Protein AF-Q3JB04-F1 (afdb_monomer_lite)

Sequence (107 aa):
MAAKGLHGNANCSKASELVWNKRTRLSRKLQEEALNRAHYEMIEDDEPYYGEIKELRGIWATGKTLEECRRNLKDAIEGWLLLSIRRGLPVPKLGDYEIKEGEDVMA

pLDDT: mean 77.42, std 22.9, range [30.91, 98.62]

Foldseek 3Di:
DDDDDDDPDPDPPPVVVVVVVVVVPLLVVVLVLQLVQKDWAADDDCQRIKIDRPQDPPQIATHVDVVRRSVRSSVSSVVVVVVCLVVVHADDDRDPRGDDDDDDPDD

Structure (mmCIF, N/CA/C/O backbone):
data_AF-Q3JB04-F1
#
_entry.id   AF-Q3JB04-F1
#
loop_
_atom_site.group_PDB
_atom_site.id
_atom_site.type_symbol
_atom_site.label_atom_id
_atom_site.label_alt_id
_atom_site.label_comp_id
_atom_site.label_asym_id
_atom_site.label_entity_id
_atom_site.label_seq_id
_atom_site.pdbx_PDB_ins_code
_atom_site.Cartn_x
_atom_site.Cartn_y
_atom_site.Cartn_z
_atom_site.occupancy
_atom_site.B_iso_or_equiv
_atom_site.auth_seq_id
_atom_site.auth_comp_id
_atom_site.auth_asym_id
_atom_site.auth_atom_id
_atom_site.pdbx_PDB_model_num
ATOM 1 N N . MET A 1 1 ? -36.413 51.476 19.920 1.00 36.94 1 MET A N 1
ATOM 2 C CA . MET A 1 1 ? -37.009 50.209 19.442 1.00 36.94 1 MET A CA 1
ATOM 3 C C . MET A 1 1 ? -35.874 49.274 19.075 1.00 36.94 1 MET A C 1
ATOM 5 O O . MET A 1 1 ? -34.921 49.712 18.449 1.00 36.94 1 MET A O 1
ATOM 9 N N . ALA A 1 2 ? -35.919 48.058 19.605 1.00 37.72 2 ALA A N 1
ATOM 10 C CA . ALA A 1 2 ? -34.809 47.120 19.642 1.00 37.72 2 ALA A CA 1
ATOM 11 C C . ALA A 1 2 ? -34.626 46.361 18.320 1.00 37.72 2 ALA A C 1
ATOM 13 O O . ALA A 1 2 ? -35.596 45.854 17.770 1.00 37.72 2 ALA A O 1
ATOM 14 N N . ALA A 1 3 ? -33.373 46.167 17.913 1.00 41.69 3 ALA A N 1
ATOM 15 C CA . ALA A 1 3 ? -32.948 44.946 17.239 1.00 41.69 3 ALA A CA 1
ATOM 16 C C . ALA A 1 3 ? -31.729 44.412 18.002 1.00 41.69 3 ALA A C 1
ATOM 18 O O . ALA A 1 3 ? -30.638 44.976 17.955 1.00 41.69 3 ALA A O 1
ATOM 19 N N . LYS A 1 4 ? -31.980 43.376 18.809 1.00 37.53 4 LYS A N 1
ATOM 20 C CA . LYS A 1 4 ? -30.963 42.579 19.500 1.00 37.53 4 LYS A CA 1
ATOM 21 C C . LYS A 1 4 ? -30.139 41.821 18.452 1.00 37.53 4 LYS A C 1
ATOM 23 O O . LYS A 1 4 ? -30.667 41.457 17.407 1.00 37.53 4 LYS A O 1
ATOM 28 N N . GLY A 1 5 ? -28.852 41.645 18.743 1.00 37.34 5 GLY A N 1
ATOM 29 C CA . GLY A 1 5 ? -27.853 41.160 17.796 1.00 37.34 5 GLY A CA 1
ATOM 30 C C . GLY A 1 5 ? -27.925 39.677 17.461 1.00 37.34 5 GLY A C 1
ATOM 31 O O . GLY A 1 5 ? -28.823 38.982 17.908 1.00 37.34 5 GLY A O 1
ATOM 32 N N . LEU A 1 6 ? -26.905 39.226 16.730 1.00 41.56 6 LEU A N 1
ATOM 33 C CA . LEU A 1 6 ? -26.273 37.913 16.844 1.00 41.56 6 LEU A CA 1
ATOM 34 C C . LEU A 1 6 ? -24.879 38.025 16.204 1.00 41.56 6 LEU A C 1
ATOM 36 O O . LEU A 1 6 ? -24.729 38.240 15.004 1.00 41.56 6 LEU A O 1
ATOM 40 N N . HIS A 1 7 ? -23.854 37.945 17.051 1.00 37.88 7 HIS A N 1
ATOM 41 C CA . HIS A 1 7 ? -22.473 37.685 16.663 1.00 37.88 7 HIS A CA 1
ATOM 42 C C . HIS A 1 7 ? -22.383 36.283 16.040 1.00 37.88 7 HIS A C 1
ATOM 44 O O . HIS A 1 7 ? -22.558 35.288 16.739 1.00 37.88 7 HIS A O 1
ATOM 50 N N . GLY A 1 8 ? -22.076 36.198 14.746 1.00 36.19 8 GLY A N 1
ATOM 51 C CA . GLY A 1 8 ? -21.632 34.962 14.100 1.00 36.19 8 GLY A CA 1
ATOM 52 C C . GLY A 1 8 ? -20.118 34.839 14.237 1.00 36.19 8 GLY A C 1
ATOM 53 O O . GLY A 1 8 ? -19.374 35.442 13.471 1.00 36.19 8 GLY A O 1
ATOM 54 N N . ASN A 1 9 ? -19.673 34.130 15.271 1.00 41.19 9 ASN A N 1
ATOM 55 C CA . ASN A 1 9 ? -18.272 34.000 15.663 1.00 41.19 9 ASN A CA 1
ATOM 56 C C . ASN A 1 9 ? -17.464 33.160 14.650 1.00 41.19 9 ASN A C 1
ATOM 58 O O . ASN A 1 9 ? -17.926 32.124 14.171 1.00 41.19 9 ASN A O 1
ATOM 62 N N . ALA A 1 10 ? -16.238 33.601 14.363 1.00 44.91 10 ALA A N 1
ATOM 63 C CA . ALA A 1 10 ? -15.278 33.026 13.422 1.00 44.91 10 ALA A CA 1
ATOM 64 C C . ALA A 1 10 ? -14.693 31.678 13.899 1.00 44.91 10 ALA A C 1
ATOM 66 O O . ALA A 1 10 ? -13.496 31.569 14.162 1.00 44.91 10 ALA A O 1
ATOM 67 N N . ASN A 1 11 ? -15.534 30.646 14.025 1.00 48.47 11 ASN A N 1
ATOM 68 C CA . ASN A 1 11 ? -15.145 29.355 14.610 1.00 48.47 11 ASN A CA 1
ATOM 69 C C . ASN A 1 11 ? -15.225 28.155 13.648 1.00 48.47 11 ASN A C 1
ATOM 71 O O . ASN A 1 11 ? -14.944 27.030 14.048 1.00 48.47 11 ASN A O 1
ATOM 75 N N . CYS A 1 12 ? -15.575 28.372 12.375 1.00 42.16 12 CYS A N 1
ATOM 76 C CA . CYS A 1 12 ? -15.739 27.283 11.403 1.00 42.16 12 CYS A CA 1
ATOM 77 C C . CYS A 1 12 ? -14.412 26.842 10.743 1.00 42.16 12 CYS A C 1
ATOM 79 O O . CYS A 1 12 ? -14.258 25.680 10.381 1.00 42.16 12 CYS A O 1
ATOM 81 N N . SER A 1 13 ? -13.402 27.717 10.646 1.00 51.38 13 SER A N 1
ATOM 82 C CA . SER A 1 13 ? -12.138 27.385 9.964 1.00 51.38 13 SER A CA 1
ATOM 83 C C . SER A 1 13 ? -11.163 26.582 10.832 1.00 51.38 13 SER A C 1
ATOM 85 O O . SER A 1 13 ? -10.635 25.570 10.384 1.00 51.38 13 SER A O 1
ATOM 87 N N . LYS A 1 14 ? -10.971 26.954 12.101 1.00 48.09 14 LYS A N 1
ATOM 88 C CA . LYS A 1 14 ? -9.918 26.357 12.948 1.00 48.09 14 LYS A CA 1
ATOM 89 C C . LYS A 1 14 ? -10.219 24.932 13.426 1.00 48.09 14 LYS A C 1
ATOM 91 O O . LYS A 1 14 ? -9.293 24.145 13.606 1.00 48.09 14 LYS A O 1
ATOM 96 N N . ALA A 1 15 ? -11.494 24.580 13.615 1.00 45.38 15 ALA A N 1
ATOM 97 C CA . ALA A 1 15 ? -11.894 23.232 14.031 1.00 45.38 15 ALA A CA 1
ATOM 98 C C . ALA A 1 15 ? -11.664 22.200 12.912 1.00 45.38 15 ALA A C 1
ATOM 100 O O . ALA A 1 15 ? -11.088 21.141 13.157 1.00 45.38 15 ALA A O 1
ATOM 101 N N . SER A 1 16 ? -12.021 22.546 11.669 1.00 43.94 16 SER A N 1
ATOM 102 C CA . SER A 1 16 ? -11.783 21.687 10.501 1.00 43.94 16 SER A CA 1
ATOM 103 C C . SER A 1 16 ? -10.287 21.464 10.233 1.00 43.94 16 SER A C 1
ATOM 105 O O . SER A 1 16 ? -9.865 20.349 9.936 1.00 43.94 16 SER A O 1
ATOM 107 N N . GLU A 1 17 ? -9.465 22.492 10.447 1.00 42.06 17 GLU A N 1
ATOM 108 C CA . GLU A 1 17 ? -8.018 22.468 10.225 1.00 42.06 17 GLU A CA 1
ATOM 109 C C . GLU A 1 17 ? -7.265 21.646 11.293 1.00 42.06 17 GLU A C 1
ATOM 111 O O . GLU A 1 17 ? -6.291 20.959 10.984 1.00 42.06 17 GLU A O 1
ATOM 116 N N . LEU A 1 18 ? -7.741 21.633 12.546 1.00 45.78 18 LEU A N 1
ATOM 117 C CA . LEU A 1 18 ? -7.192 20.809 13.636 1.00 45.78 18 LEU A CA 1
ATOM 118 C C . LEU A 1 18 ? -7.552 19.321 13.508 1.00 45.78 18 LEU A C 1
ATOM 120 O O . LEU A 1 18 ? -6.710 18.460 13.782 1.00 45.78 18 LEU A O 1
ATOM 124 N N . VAL A 1 19 ? -8.773 19.008 13.063 1.00 47.91 19 VAL A N 1
ATOM 125 C CA . VAL A 1 19 ? -9.197 17.630 12.760 1.00 47.91 19 VAL A CA 1
ATOM 126 C C . VAL A 1 19 ? -8.411 17.084 11.563 1.00 47.91 19 VAL A C 1
ATOM 128 O O . VAL A 1 19 ? -7.961 15.937 11.59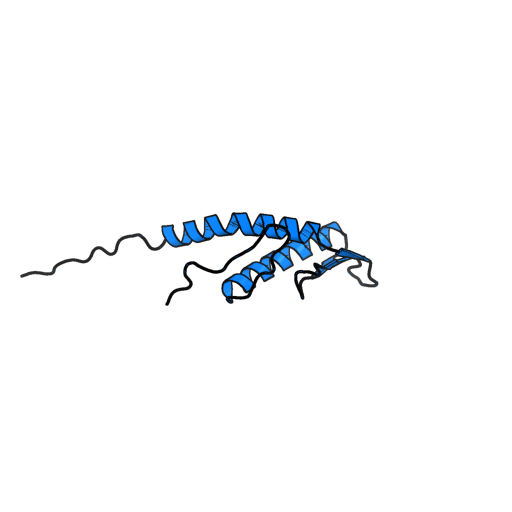2 1.00 47.91 19 VAL A O 1
ATOM 131 N N . TRP A 1 20 ? -8.134 17.918 10.556 1.00 44.28 20 TRP A N 1
ATOM 132 C CA . TRP A 1 20 ? -7.282 17.549 9.422 1.00 44.28 20 TRP A CA 1
ATOM 133 C C . TRP A 1 20 ? -5.799 17.384 9.824 1.00 44.28 20 TRP A C 1
ATOM 135 O O . TRP A 1 20 ? -5.167 16.397 9.447 1.00 44.28 20 TRP A O 1
ATOM 145 N N . ASN A 1 21 ? -5.257 18.263 10.683 1.00 47.84 21 ASN A N 1
ATOM 146 C CA . ASN A 1 21 ? -3.859 18.207 11.155 1.00 47.84 21 ASN A CA 1
ATOM 147 C C . ASN A 1 21 ? -3.539 17.053 12.124 1.00 47.84 21 ASN A C 1
ATOM 149 O O . ASN A 1 21 ? -2.385 16.630 12.213 1.00 47.84 21 ASN A O 1
ATOM 153 N N . LYS A 1 22 ? -4.521 16.521 12.865 1.00 47.12 22 LYS A N 1
ATOM 154 C CA . LYS A 1 22 ? -4.323 15.291 13.659 1.00 47.12 22 LYS A CA 1
ATOM 155 C C . LYS A 1 22 ? -4.457 14.019 12.810 1.00 47.12 22 LYS A C 1
ATOM 157 O O . LYS A 1 22 ? -3.740 13.052 13.071 1.00 47.12 22 LYS A O 1
ATOM 162 N N . ARG A 1 23 ? -5.308 14.025 11.774 1.00 54.00 23 ARG A N 1
ATOM 163 C CA . ARG A 1 23 ? -5.528 12.881 10.863 1.00 54.00 23 ARG A CA 1
ATOM 164 C C . ARG A 1 23 ? -4.305 12.548 9.990 1.00 54.00 23 ARG A C 1
ATOM 166 O O . ARG A 1 23 ? -4.086 11.380 9.683 1.00 54.00 23 ARG A O 1
ATOM 173 N N . THR A 1 24 ? -3.454 13.523 9.673 1.00 57.44 24 THR A N 1
ATOM 174 C CA . THR A 1 24 ? -2.282 13.365 8.782 1.00 57.44 24 THR A CA 1
ATOM 175 C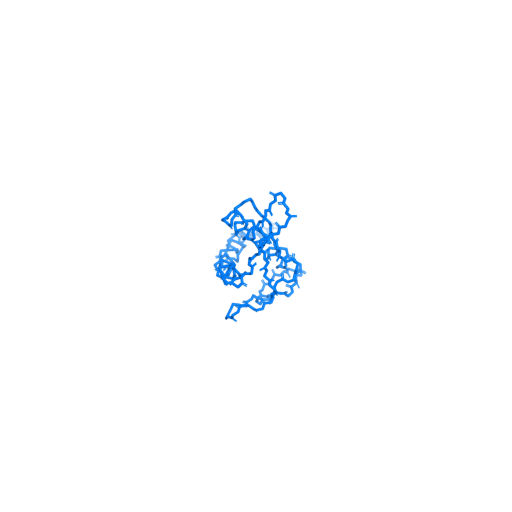 C . THR A 1 24 ? -1.071 12.635 9.380 1.00 57.44 24 THR A C 1
ATOM 177 O O . THR A 1 24 ? -0.209 12.172 8.633 1.00 57.44 24 THR A O 1
ATOM 180 N N . ARG A 1 25 ? -0.953 12.498 10.712 1.00 63.97 25 ARG A N 1
ATOM 181 C CA . ARG A 1 25 ? 0.175 11.758 11.329 1.00 63.97 25 ARG A CA 1
ATOM 182 C C . ARG A 1 25 ? -0.051 10.251 11.391 1.00 63.97 25 ARG A C 1
ATOM 184 O O . ARG A 1 25 ? 0.902 9.495 11.219 1.00 63.97 25 ARG A O 1
ATOM 191 N N . LEU A 1 26 ? -1.284 9.820 11.658 1.00 66.56 26 LEU A N 1
ATOM 192 C CA . LEU A 1 26 ? -1.631 8.398 11.725 1.00 66.56 26 LEU A CA 1
ATOM 193 C C . LEU A 1 26 ? -1.639 7.761 10.331 1.00 66.56 26 LEU A C 1
ATOM 195 O O . LEU A 1 26 ? -1.160 6.640 10.185 1.00 66.56 26 LEU A O 1
ATOM 199 N N . SER A 1 27 ? -2.079 8.500 9.305 1.00 73.38 27 SER A N 1
ATOM 200 C CA . SER A 1 27 ? -2.064 8.030 7.915 1.00 73.38 27 SER A CA 1
ATOM 201 C C . SER A 1 27 ? -0.657 7.675 7.434 1.00 73.38 27 SER A C 1
ATOM 203 O O . SER A 1 27 ? -0.465 6.609 6.860 1.00 73.38 27 SER A O 1
ATOM 205 N N . ARG A 1 28 ? 0.347 8.509 7.734 1.00 83.31 28 ARG A N 1
ATOM 206 C CA . ARG A 1 28 ? 1.740 8.246 7.342 1.00 83.31 28 ARG A CA 1
ATOM 207 C C . ARG A 1 28 ? 2.294 6.965 7.964 1.00 83.31 28 ARG A C 1
ATOM 209 O O . ARG A 1 28 ? 2.915 6.174 7.267 1.00 83.31 28 ARG A O 1
ATOM 216 N N . LYS A 1 29 ? 2.054 6.747 9.259 1.00 86.19 29 LYS A N 1
ATOM 217 C CA . LYS A 1 29 ? 2.546 5.543 9.943 1.00 86.19 29 LYS A CA 1
ATOM 218 C C . LYS A 1 29 ? 1.866 4.276 9.429 1.00 86.19 29 LYS A C 1
ATOM 220 O O . LYS A 1 29 ? 2.535 3.270 9.239 1.00 86.19 29 LYS A O 1
ATOM 225 N N . LEU A 1 30 ? 0.561 4.347 9.152 1.00 86.50 30 LEU A N 1
ATOM 226 C CA . LEU A 1 30 ? -0.164 3.241 8.531 1.00 86.50 30 LEU A CA 1
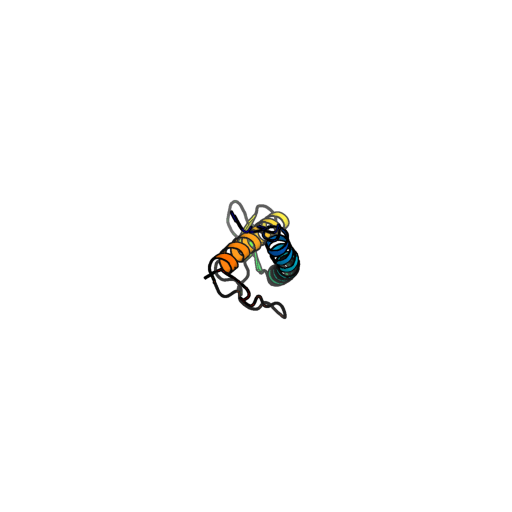ATOM 227 C C . LEU A 1 30 ? 0.383 2.937 7.129 1.00 86.50 30 LEU A C 1
ATOM 229 O O . LEU A 1 30 ? 0.576 1.774 6.802 1.00 86.50 30 LEU A O 1
ATOM 233 N N . GLN A 1 31 ? 0.664 3.964 6.320 1.00 89.81 31 GLN A N 1
ATOM 234 C CA . GLN A 1 31 ? 1.264 3.799 4.991 1.00 89.81 31 GLN A CA 1
ATOM 235 C C . GLN A 1 31 ? 2.643 3.138 5.064 1.00 89.81 31 GLN A C 1
ATOM 237 O O . GLN A 1 31 ? 2.925 2.222 4.299 1.00 89.81 31 GLN A O 1
ATOM 242 N N . GLU A 1 32 ? 3.505 3.593 5.973 1.00 92.31 32 GLU A N 1
ATOM 243 C CA . GLU A 1 32 ? 4.832 3.005 6.175 1.00 92.31 32 GLU A CA 1
ATOM 244 C C . GLU A 1 32 ? 4.726 1.540 6.614 1.00 92.31 32 GLU A C 1
ATOM 246 O O . GLU A 1 32 ? 5.388 0.683 6.033 1.00 92.31 32 GLU A O 1
ATOM 251 N N . GLU A 1 33 ? 3.840 1.231 7.563 1.00 94.25 33 GLU A N 1
ATOM 252 C CA . GLU A 1 33 ? 3.583 -0.145 7.996 1.00 94.25 33 GLU A CA 1
ATOM 253 C C . GLU A 1 33 ? 3.046 -1.018 6.854 1.00 94.25 33 GLU A C 1
ATOM 255 O O . GLU A 1 33 ? 3.499 -2.145 6.660 1.00 94.25 33 GLU A O 1
ATOM 260 N N . ALA A 1 34 ? 2.113 -0.493 6.063 1.00 94.56 34 ALA A N 1
ATOM 261 C CA . ALA A 1 34 ? 1.558 -1.178 4.905 1.00 94.56 34 ALA A CA 1
ATOM 262 C C . ALA A 1 34 ? 2.650 -1.488 3.864 1.00 94.56 34 ALA A C 1
ATOM 264 O O . ALA A 1 34 ? 2.764 -2.616 3.396 1.00 94.56 34 ALA A O 1
ATOM 265 N N . LEU A 1 35 ? 3.528 -0.524 3.569 1.00 95.50 35 LEU A N 1
ATOM 266 C CA . LEU A 1 35 ? 4.659 -0.706 2.654 1.00 95.50 35 LEU A CA 1
ATOM 267 C C . LEU A 1 35 ? 5.742 -1.657 3.179 1.00 95.50 35 LEU A C 1
ATOM 269 O O . LEU A 1 35 ? 6.505 -2.193 2.372 1.00 95.50 35 LEU A O 1
ATOM 273 N N . ASN A 1 36 ? 5.851 -1.842 4.497 1.00 95.00 36 ASN A N 1
ATOM 274 C CA . ASN A 1 36 ? 6.742 -2.836 5.107 1.00 95.00 36 ASN A CA 1
ATOM 275 C C . ASN A 1 36 ? 6.187 -4.262 4.986 1.00 95.00 36 ASN A C 1
ATOM 277 O O . ASN A 1 36 ? 6.952 -5.222 5.029 1.00 95.00 36 ASN A O 1
ATOM 281 N N . ARG A 1 37 ? 4.867 -4.394 4.824 1.00 94.94 37 ARG A N 1
ATOM 282 C CA . ARG A 1 37 ? 4.151 -5.665 4.623 1.00 94.94 37 ARG A CA 1
ATOM 283 C C . ARG A 1 37 ? 3.931 -6.004 3.152 1.00 94.94 37 ARG A C 1
ATOM 285 O O . ARG A 1 37 ? 3.438 -7.086 2.845 1.00 94.94 37 ARG A O 1
ATOM 292 N N . ALA A 1 38 ? 4.269 -5.081 2.257 1.00 96.88 38 ALA A N 1
ATOM 293 C CA . ALA A 1 38 ? 4.076 -5.255 0.832 1.00 96.88 38 ALA A CA 1
ATOM 294 C C . ALA A 1 38 ? 4.879 -6.451 0.303 1.00 96.88 38 ALA A C 1
ATOM 296 O O . ALA A 1 38 ? 6.068 -6.605 0.592 1.00 96.88 38 ALA A O 1
ATOM 297 N N . HIS A 1 39 ? 4.214 -7.277 -0.495 1.00 97.25 39 HIS A N 1
ATOM 298 C CA . HIS A 1 39 ? 4.830 -8.331 -1.281 1.00 97.25 39 HIS A CA 1
ATOM 299 C C . HIS A 1 39 ? 5.143 -7.782 -2.669 1.00 97.25 39 HIS A C 1
ATOM 301 O O . HIS A 1 39 ? 4.282 -7.146 -3.275 1.00 97.25 39 HIS A O 1
ATOM 307 N N . TYR A 1 40 ? 6.354 -8.041 -3.158 1.00 97.56 40 TYR A N 1
ATOM 308 C CA . TYR A 1 40 ? 6.778 -7.651 -4.498 1.00 97.56 40 TYR A CA 1
ATOM 309 C C . TYR A 1 40 ? 7.136 -8.892 -5.302 1.00 97.56 40 TYR A C 1
ATOM 311 O O . TYR A 1 40 ? 7.804 -9.793 -4.793 1.00 97.56 40 TYR A O 1
ATOM 319 N N . GLU A 1 41 ? 6.715 -8.913 -6.556 1.00 97.44 41 GLU A N 1
ATOM 320 C CA . GLU A 1 41 ? 6.932 -10.015 -7.483 1.00 97.44 41 GLU A CA 1
ATOM 321 C C . GLU A 1 41 ? 7.269 -9.465 -8.868 1.00 97.44 41 GLU A C 1
ATOM 323 O O . GLU A 1 41 ? 6.828 -8.375 -9.238 1.00 97.44 41 GLU A O 1
ATOM 328 N N . MET A 1 42 ? 8.078 -10.209 -9.624 1.00 97.75 42 MET A N 1
ATOM 329 C CA . MET A 1 42 ? 8.310 -9.901 -11.030 1.00 97.75 42 MET A CA 1
ATOM 330 C C . MET A 1 42 ? 7.298 -10.637 -11.904 1.00 97.75 42 MET A C 1
ATOM 332 O O . MET A 1 42 ? 7.132 -11.846 -11.753 1.00 97.75 42 MET A O 1
ATOM 336 N N . ILE A 1 43 ? 6.664 -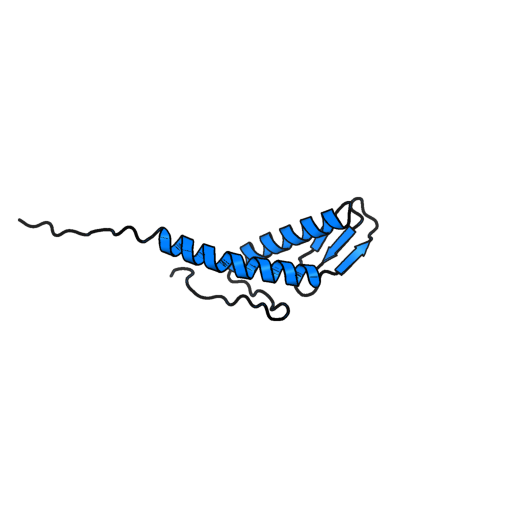9.919 -12.827 1.00 97.56 43 ILE A N 1
ATOM 337 C CA . ILE A 1 43 ? 5.643 -10.443 -13.740 1.00 97.56 43 ILE A CA 1
ATOM 338 C C . ILE A 1 43 ? 6.045 -10.238 -15.206 1.00 97.56 43 ILE A C 1
ATOM 340 O O . ILE A 1 43 ? 6.900 -9.409 -15.521 1.00 97.56 43 ILE A O 1
ATOM 344 N N . GLU A 1 44 ? 5.426 -11.000 -16.110 1.00 97.25 44 GLU A N 1
ATOM 345 C CA . GLU A 1 44 ? 5.577 -10.833 -17.561 1.00 97.25 44 GLU A CA 1
ATOM 346 C C . GLU A 1 44 ? 4.652 -9.710 -18.065 1.00 97.25 44 GLU A C 1
ATOM 348 O O . GLU A 1 44 ? 3.567 -9.970 -18.581 1.00 97.25 44 GLU A O 1
ATOM 353 N N . ASP A 1 45 ? 5.076 -8.458 -17.873 1.00 96.94 45 ASP A N 1
ATOM 354 C CA . ASP A 1 45 ? 4.359 -7.244 -18.291 1.00 96.94 45 ASP A CA 1
ATOM 355 C C . ASP A 1 45 ? 5.344 -6.135 -18.727 1.00 96.94 45 ASP A C 1
ATOM 357 O O . ASP A 1 45 ? 6.548 -6.222 -18.460 1.00 96.94 45 ASP A O 1
ATOM 361 N N . ASP A 1 46 ? 4.841 -5.083 -19.384 1.00 96.94 46 ASP A N 1
ATOM 362 C CA . ASP A 1 46 ? 5.613 -3.872 -19.712 1.00 96.94 46 ASP A CA 1
ATOM 363 C C . ASP A 1 46 ? 6.119 -3.152 -18.443 1.00 96.94 46 ASP A C 1
ATOM 365 O O . ASP A 1 46 ? 7.165 -2.490 -18.462 1.00 96.94 46 ASP A O 1
ATOM 369 N N . GLU A 1 47 ? 5.395 -3.294 -17.330 1.00 97.69 47 GLU A N 1
ATOM 370 C CA . GLU A 1 47 ? 5.801 -2.890 -15.986 1.00 97.69 47 GLU A CA 1
ATOM 371 C C . GLU A 1 47 ? 6.093 -4.130 -15.122 1.00 97.69 47 GLU A C 1
ATOM 373 O O . GLU A 1 47 ? 5.229 -4.601 -14.378 1.00 97.69 47 GLU A O 1
ATOM 378 N N . PRO A 1 48 ? 7.322 -4.675 -15.176 1.00 97.88 48 PRO A N 1
ATOM 379 C CA . PRO A 1 48 ? 7.608 -6.010 -14.663 1.00 97.88 48 PRO A CA 1
ATOM 380 C C . PRO A 1 48 ? 7.587 -6.121 -13.136 1.00 97.88 48 PRO A C 1
ATOM 382 O O . PRO A 1 48 ? 7.707 -7.231 -12.633 1.00 97.88 48 PRO A O 1
ATOM 385 N N . TYR A 1 49 ? 7.477 -5.028 -12.376 1.00 98.62 49 TYR A N 1
ATOM 386 C CA . TYR A 1 49 ? 7.443 -5.073 -10.911 1.00 98.62 49 TYR A CA 1
ATOM 387 C C . TYR A 1 49 ? 6.022 -4.900 -10.395 1.00 98.62 49 TYR A C 1
ATOM 389 O O . TYR A 1 49 ? 5.507 -3.785 -10.385 1.00 98.62 49 TYR A O 1
ATOM 397 N N . TYR A 1 50 ? 5.426 -5.975 -9.889 1.00 98.38 50 TYR A N 1
ATOM 398 C CA . TYR A 1 50 ? 4.139 -5.969 -9.201 1.00 98.38 50 TYR A CA 1
ATOM 399 C C . TYR A 1 50 ? 4.333 -5.859 -7.687 1.00 98.38 50 TYR A C 1
ATOM 401 O O . TYR A 1 50 ? 5.225 -6.488 -7.117 1.00 98.38 50 TYR A O 1
ATOM 409 N N . GLY A 1 51 ? 3.490 -5.071 -7.025 1.00 98.12 51 GLY A N 1
ATOM 410 C CA . GLY A 1 51 ? 3.483 -4.905 -5.578 1.00 98.12 51 GLY A CA 1
ATOM 411 C C . GLY A 1 51 ? 2.065 -4.935 -5.026 1.00 98.12 51 GLY A C 1
ATOM 412 O O . GLY A 1 51 ? 1.191 -4.248 -5.544 1.00 98.12 51 GLY A O 1
ATOM 413 N N . GLU A 1 52 ? 1.835 -5.681 -3.949 1.00 97.62 52 GLU A N 1
ATOM 414 C CA . GLU A 1 52 ? 0.530 -5.778 -3.283 1.00 97.62 52 GLU A CA 1
ATOM 415 C C . GLU A 1 52 ? 0.654 -5.827 -1.763 1.00 97.62 52 GLU A C 1
ATOM 417 O O . GLU A 1 52 ? 1.701 -6.172 -1.214 1.00 97.62 52 GLU A O 1
ATOM 422 N N . ILE A 1 53 ? -0.442 -5.527 -1.065 1.00 95.69 53 ILE A N 1
ATOM 423 C CA . ILE A 1 53 ? -0.541 -5.698 0.388 1.00 95.69 53 ILE A CA 1
ATOM 424 C C . ILE A 1 53 ? -1.736 -6.598 0.678 1.00 95.69 53 ILE A C 1
ATOM 426 O O . ILE A 1 53 ? -2.885 -6.186 0.537 1.00 95.69 53 ILE A O 1
ATOM 430 N N . LYS A 1 54 ? -1.472 -7.836 1.103 1.00 92.38 54 LYS A N 1
ATOM 431 C CA . LYS A 1 54 ? -2.503 -8.879 1.259 1.00 92.38 54 LYS A CA 1
ATOM 432 C C . LYS A 1 54 ? -3.584 -8.497 2.269 1.00 92.38 54 LYS A C 1
ATOM 434 O O . LYS A 1 54 ? -4.751 -8.850 2.099 1.00 92.38 54 LYS A O 1
ATOM 439 N N . GLU A 1 55 ? -3.211 -7.757 3.308 1.00 90.12 55 GLU A N 1
ATOM 440 C CA . GLU A 1 55 ? -4.130 -7.237 4.318 1.00 90.12 55 GLU A CA 1
ATOM 441 C C . GLU A 1 55 ? -5.059 -6.134 3.777 1.00 90.12 55 GLU A C 1
ATOM 443 O O . GLU A 1 55 ? -6.152 -5.940 4.311 1.00 90.12 55 GLU A O 1
ATOM 448 N N . LEU A 1 56 ? -4.663 -5.440 2.703 1.00 90.69 56 LEU A N 1
ATOM 449 C CA . LEU A 1 56 ? -5.432 -4.379 2.052 1.00 90.69 56 LEU A CA 1
ATOM 450 C C . LEU A 1 56 ? -5.982 -4.876 0.710 1.00 90.69 56 LEU A C 1
ATOM 452 O O . LEU A 1 56 ? -5.410 -4.656 -0.356 1.00 90.69 56 LEU A O 1
ATOM 456 N N . ARG A 1 57 ? -7.129 -5.563 0.760 1.00 85.19 57 ARG A N 1
ATOM 457 C CA . ARG A 1 57 ? -7.744 -6.163 -0.435 1.00 85.19 57 ARG A CA 1
ATOM 458 C C . ARG A 1 57 ? -7.981 -5.133 -1.540 1.00 85.19 57 ARG A C 1
ATOM 460 O O . ARG A 1 57 ? -8.665 -4.134 -1.330 1.00 85.19 57 ARG A O 1
ATOM 467 N N . GLY A 1 58 ? -7.483 -5.449 -2.734 1.00 88.81 58 GLY A N 1
ATOM 468 C CA . GLY A 1 58 ? -7.630 -4.612 -3.924 1.00 88.81 58 GLY A CA 1
ATOM 469 C C . GLY A 1 58 ? -6.586 -3.503 -4.044 1.00 88.81 58 GLY A C 1
ATOM 470 O O . GLY A 1 58 ? -6.685 -2.716 -4.980 1.00 88.81 58 GLY A O 1
ATOM 471 N N . ILE A 1 59 ? -5.599 -3.445 -3.141 1.00 95.44 59 ILE A N 1
ATOM 472 C CA . ILE A 1 59 ? -4.487 -2.495 -3.212 1.00 95.44 59 ILE A CA 1
ATOM 473 C C . ILE A 1 59 ? -3.244 -3.181 -3.753 1.00 95.44 59 ILE A C 1
ATOM 475 O O . ILE A 1 59 ? -2.623 -4.017 -3.095 1.00 95.44 59 ILE A O 1
ATOM 479 N N . TRP A 1 60 ? -2.898 -2.779 -4.966 1.00 97.62 60 TRP A N 1
ATOM 480 C CA . TRP A 1 60 ? -1.730 -3.226 -5.697 1.00 97.62 60 TRP A CA 1
ATOM 481 C C . TRP A 1 60 ? -1.258 -2.113 -6.634 1.00 97.62 60 TRP A C 1
ATOM 483 O O . TRP A 1 60 ? -1.980 -1.141 -6.874 1.00 97.62 60 TRP A O 1
ATOM 493 N N . ALA A 1 61 ? -0.038 -2.244 -7.139 1.00 98.31 61 ALA A N 1
ATOM 494 C CA . ALA A 1 61 ? 0.527 -1.364 -8.149 1.00 98.31 61 ALA A CA 1
ATOM 495 C C . ALA A 1 61 ? 1.580 -2.095 -8.986 1.00 98.31 61 ALA A C 1
ATOM 497 O O . ALA A 1 61 ? 2.109 -3.129 -8.576 1.00 98.31 61 ALA A O 1
ATOM 498 N N . THR A 1 62 ? 1.902 -1.517 -10.137 1.00 98.56 62 THR A N 1
ATOM 499 C CA . THR A 1 62 ? 2.988 -1.948 -11.019 1.00 98.56 62 THR A CA 1
ATOM 500 C C . THR A 1 62 ? 3.987 -0.809 -11.242 1.00 98.56 62 THR A C 1
ATOM 502 O O . THR A 1 62 ? 3.726 0.343 -10.874 1.00 98.56 62 THR A O 1
ATOM 505 N N . GLY A 1 63 ? 5.171 -1.122 -11.768 1.00 98.31 63 GLY A N 1
ATOM 506 C CA . GLY A 1 63 ? 6.149 -0.124 -12.195 1.00 98.31 63 GLY A CA 1
ATOM 507 C C . GLY A 1 63 ? 7.282 -0.715 -13.031 1.00 98.31 63 GLY A C 1
ATOM 508 O O . GLY A 1 63 ? 7.526 -1.923 -13.013 1.00 98.31 63 GLY A O 1
ATOM 509 N N . LYS A 1 64 ? 8.015 0.144 -13.749 1.00 98.25 64 LYS A N 1
ATOM 510 C CA . LYS A 1 64 ? 9.166 -0.268 -14.574 1.00 98.25 64 LYS A CA 1
ATOM 511 C C . LYS A 1 64 ? 10.396 -0.596 -13.740 1.00 98.25 64 LYS A C 1
ATOM 513 O O . LYS A 1 64 ? 11.268 -1.336 -14.185 1.00 98.25 64 LYS A O 1
ATOM 518 N N . THR A 1 65 ? 10.465 -0.047 -12.529 1.00 98.25 65 THR A N 1
ATOM 519 C CA . THR A 1 65 ? 11.462 -0.389 -11.511 1.00 98.25 65 THR A CA 1
ATOM 520 C C . THR A 1 65 ? 10.781 -0.705 -10.184 1.00 98.25 65 THR A C 1
ATOM 522 O O . THR A 1 65 ? 9.638 -0.303 -9.947 1.00 98.25 65 THR A O 1
ATOM 525 N N . LEU A 1 66 ? 11.497 -1.382 -9.282 1.00 97.56 66 LEU A N 1
ATOM 526 C CA . LEU A 1 66 ? 10.999 -1.670 -7.937 1.00 97.56 66 LEU A CA 1
ATOM 527 C C . LEU A 1 66 ? 10.665 -0.383 -7.163 1.00 97.56 66 LEU A C 1
ATOM 529 O O . LEU A 1 66 ? 9.659 -0.314 -6.460 1.00 97.56 66 LEU A O 1
ATOM 533 N N . GLU A 1 67 ? 11.482 0.659 -7.306 1.00 97.94 67 GLU A N 1
ATOM 534 C CA . GLU A 1 67 ? 11.274 1.962 -6.672 1.00 97.94 67 GLU A CA 1
ATOM 535 C C . GLU A 1 67 ? 10.030 2.671 -7.208 1.00 97.94 67 GLU A C 1
ATOM 537 O O . GLU A 1 67 ? 9.282 3.272 -6.433 1.00 97.94 67 GLU A O 1
ATOM 542 N N . GLU A 1 68 ? 9.795 2.601 -8.521 1.00 98.19 68 GLU A N 1
ATOM 543 C CA . GLU A 1 68 ? 8.572 3.114 -9.133 1.00 98.19 68 GLU A CA 1
ATOM 544 C C . GLU A 1 68 ? 7.345 2.349 -8.637 1.00 98.19 68 GLU A C 1
ATOM 546 O O . GLU A 1 68 ? 6.404 2.980 -8.162 1.00 98.19 68 GLU A O 1
ATOM 551 N N . CYS A 1 69 ? 7.391 1.016 -8.646 1.00 98.38 69 CYS A N 1
ATOM 552 C CA . CYS A 1 69 ? 6.327 0.173 -8.109 1.00 98.38 69 CYS A CA 1
ATOM 553 C C . CYS A 1 69 ? 6.012 0.533 -6.646 1.00 98.38 69 CYS A C 1
ATOM 555 O O . CYS A 1 69 ? 4.860 0.776 -6.290 1.00 98.38 69 CYS A O 1
ATOM 557 N N . ARG A 1 70 ? 7.037 0.683 -5.795 1.00 97.81 70 ARG A N 1
ATOM 558 C CA . ARG A 1 70 ? 6.874 1.076 -4.386 1.00 97.81 70 ARG A CA 1
ATOM 559 C C . ARG A 1 70 ? 6.256 2.470 -4.228 1.00 97.81 70 ARG A C 1
ATOM 561 O O . ARG A 1 70 ? 5.458 2.675 -3.312 1.00 97.81 70 ARG A O 1
ATOM 568 N N . ARG A 1 71 ? 6.613 3.431 -5.088 1.00 97.88 71 ARG A N 1
ATOM 569 C CA . ARG A 1 71 ? 5.997 4.770 -5.105 1.00 97.88 71 ARG A CA 1
ATOM 570 C C . ARG A 1 71 ? 4.528 4.688 -5.519 1.00 97.88 71 ARG A C 1
ATOM 572 O O . ARG A 1 71 ? 3.683 5.214 -4.805 1.00 97.88 71 ARG A O 1
ATOM 579 N N . ASN A 1 72 ? 4.229 3.975 -6.598 1.00 97.94 72 ASN A N 1
ATOM 580 C CA . ASN A 1 72 ? 2.868 3.805 -7.102 1.00 97.94 72 ASN A CA 1
ATOM 581 C C . ASN A 1 72 ? 1.981 3.087 -6.069 1.00 97.94 72 ASN A C 1
ATOM 583 O O . ASN A 1 72 ? 0.845 3.493 -5.826 1.00 97.94 72 ASN A O 1
ATOM 587 N N . LEU A 1 73 ? 2.525 2.079 -5.380 1.00 97.75 73 LEU A N 1
ATOM 588 C CA . LEU A 1 73 ? 1.838 1.375 -4.299 1.00 97.75 73 LEU A CA 1
ATOM 589 C C . LEU A 1 73 ? 1.532 2.310 -3.123 1.00 97.75 73 LEU A C 1
ATOM 591 O O . LEU A 1 73 ? 0.440 2.261 -2.561 1.00 97.75 73 LEU A O 1
ATOM 595 N N . LYS A 1 74 ? 2.464 3.201 -2.766 1.00 96.38 74 LYS A N 1
ATOM 596 C CA . LYS A 1 74 ? 2.233 4.216 -1.731 1.00 96.38 74 LYS A CA 1
ATOM 597 C C . LYS A 1 74 ? 1.069 5.143 -2.093 1.00 96.38 74 LYS A C 1
ATOM 599 O O . LYS A 1 74 ? 0.212 5.384 -1.241 1.00 96.38 74 LYS A O 1
ATOM 604 N N . ASP A 1 75 ? 1.024 5.617 -3.334 1.00 95.50 75 ASP A N 1
ATOM 605 C CA . ASP A 1 75 ? -0.036 6.507 -3.816 1.00 95.50 75 ASP A CA 1
ATOM 606 C C . ASP A 1 75 ? -1.400 5.793 -3.828 1.00 95.50 75 ASP A C 1
ATOM 608 O O . ASP A 1 75 ? -2.413 6.363 -3.408 1.00 95.50 75 ASP A O 1
ATOM 612 N N . ALA A 1 76 ? -1.426 4.511 -4.210 1.00 96.25 76 ALA A N 1
ATOM 613 C CA . ALA A 1 76 ? -2.625 3.677 -4.148 1.00 96.25 76 ALA A CA 1
ATOM 614 C C . ALA A 1 76 ? -3.162 3.531 -2.710 1.00 96.25 76 ALA A C 1
ATOM 616 O O . ALA A 1 76 ? -4.366 3.688 -2.484 1.00 96.25 76 ALA A O 1
ATOM 617 N N . ILE A 1 77 ? -2.284 3.301 -1.723 1.00 94.50 77 ILE A N 1
ATOM 618 C CA . ILE A 1 77 ? -2.664 3.234 -0.299 1.00 94.50 77 ILE A CA 1
ATOM 619 C C . ILE A 1 77 ? -3.236 4.575 0.172 1.00 94.50 77 ILE A C 1
ATOM 621 O O . ILE A 1 77 ? -4.232 4.598 0.893 1.00 94.50 77 ILE A O 1
ATOM 625 N N . GLU A 1 78 ? -2.626 5.698 -0.217 1.00 91.31 78 GLU A N 1
ATOM 626 C CA . GLU A 1 78 ? -3.099 7.032 0.163 1.00 91.31 78 GLU A CA 1
ATOM 627 C C . GLU A 1 78 ? -4.496 7.327 -0.389 1.00 91.31 78 GLU A C 1
ATOM 629 O O . GLU A 1 78 ? -5.390 7.721 0.368 1.00 91.31 78 GLU A O 1
ATOM 634 N N . GLY A 1 79 ? -4.709 7.073 -1.683 1.00 90.31 79 GLY A N 1
ATOM 635 C CA . GLY A 1 79 ? -6.010 7.247 -2.324 1.00 90.31 79 GLY A CA 1
ATOM 636 C C . GLY A 1 79 ? -7.085 6.349 -1.709 1.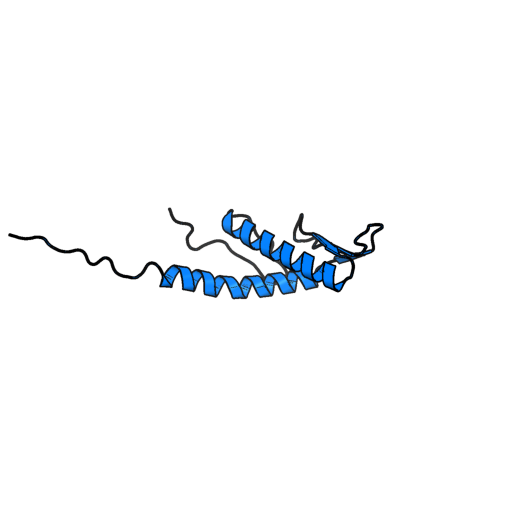00 90.31 79 GLY A C 1
ATOM 637 O O . GLY A 1 79 ? -8.187 6.812 -1.399 1.00 90.31 79 GLY A O 1
ATOM 638 N N . TRP A 1 80 ? -6.755 5.079 -1.463 1.00 91.88 80 TRP A N 1
ATOM 639 C CA . TRP A 1 80 ? -7.654 4.136 -0.801 1.00 91.88 80 TRP A CA 1
ATOM 640 C C . TRP A 1 80 ? -8.006 4.562 0.621 1.00 91.88 80 TRP A C 1
ATOM 642 O O . TRP A 1 80 ? -9.174 4.497 1.011 1.00 91.88 80 TRP A O 1
ATOM 652 N N . LEU A 1 81 ? -7.026 5.035 1.390 1.00 88.31 81 LEU A N 1
ATOM 653 C CA . LEU A 1 81 ? -7.247 5.462 2.763 1.00 88.31 81 LEU A CA 1
ATOM 654 C C . LEU A 1 81 ? -8.173 6.684 2.821 1.00 88.31 81 LEU A C 1
ATOM 656 O O . LEU A 1 81 ? -9.120 6.707 3.609 1.00 88.31 81 LEU A O 1
ATOM 660 N N . LEU A 1 82 ? -7.942 7.674 1.952 1.00 85.75 82 LEU A N 1
ATOM 661 C CA . LEU A 1 82 ? -8.795 8.857 1.838 1.00 85.75 82 LEU A CA 1
ATOM 662 C C . LEU A 1 82 ? -10.240 8.477 1.486 1.00 85.75 82 LEU A C 1
ATOM 664 O O . LEU A 1 82 ? -11.187 8.996 2.084 1.00 85.75 82 LEU A O 1
ATOM 668 N N . LEU A 1 83 ? -10.410 7.561 0.530 1.00 86.06 83 LEU A N 1
ATOM 669 C CA . LEU A 1 83 ? -11.724 7.084 0.115 1.00 86.06 83 LEU A CA 1
ATOM 670 C C . LEU A 1 83 ? -12.427 6.303 1.229 1.00 86.06 83 LEU A C 1
ATOM 672 O O . LEU A 1 83 ? -13.623 6.504 1.439 1.00 86.06 83 LEU A O 1
ATOM 676 N N . SER A 1 84 ? -11.692 5.447 1.939 1.00 86.62 84 SER A N 1
ATOM 677 C CA . SER A 1 84 ? -12.229 4.602 3.007 1.00 86.62 84 SER A CA 1
ATOM 678 C C . SER A 1 84 ? -12.771 5.448 4.151 1.00 86.62 84 SER A C 1
ATOM 68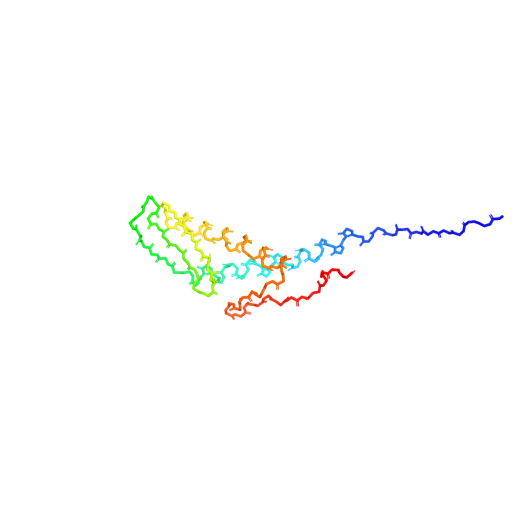0 O O . SER A 1 84 ? -13.944 5.326 4.489 1.00 86.62 84 SER A O 1
ATOM 682 N N . ILE A 1 85 ? -11.973 6.410 4.630 1.00 83.25 85 ILE A N 1
ATOM 683 C CA . ILE A 1 85 ? -12.379 7.350 5.686 1.00 83.25 85 ILE A CA 1
ATOM 684 C C . ILE A 1 85 ? -13.587 8.185 5.249 1.00 83.25 85 ILE A C 1
ATOM 686 O O . ILE A 1 85 ? -14.504 8.424 6.028 1.00 83.25 85 ILE A O 1
ATOM 690 N N . ARG A 1 86 ? -13.612 8.657 3.996 1.00 82.69 86 ARG A N 1
ATOM 691 C CA . ARG A 1 86 ? -14.737 9.461 3.495 1.00 82.69 86 ARG A CA 1
ATOM 692 C C . ARG A 1 86 ? -16.039 8.662 3.417 1.00 82.69 86 ARG A C 1
ATOM 694 O O . ARG A 1 86 ? -17.113 9.254 3.497 1.00 82.69 86 ARG A O 1
ATOM 701 N N . ARG A 1 87 ? -15.950 7.352 3.185 1.00 84.88 87 ARG A N 1
ATOM 702 C CA . ARG A 1 87 ? -17.102 6.472 2.958 1.00 84.88 87 ARG A CA 1
ATOM 703 C C . ARG A 1 87 ? -17.550 5.696 4.192 1.00 84.88 87 ARG A C 1
ATOM 705 O O . ARG A 1 87 ? -18.503 4.935 4.059 1.00 84.88 87 ARG A O 1
ATOM 712 N N . GLY A 1 88 ? -16.918 5.868 5.350 1.00 84.62 88 GLY A N 1
ATOM 713 C CA . GLY A 1 88 ? -17.296 5.070 6.513 1.00 84.62 88 GLY A CA 1
ATOM 714 C C . GLY A 1 88 ? -16.779 3.624 6.443 1.00 84.62 88 GLY A C 1
ATOM 715 O O . GLY A 1 88 ? -17.415 2.719 6.982 1.00 84.62 88 GLY A O 1
ATOM 716 N N . LEU A 1 89 ? -15.758 3.343 5.617 1.00 85.38 89 LEU A N 1
ATOM 717 C CA . LEU A 1 89 ? -15.329 1.969 5.347 1.00 85.38 89 LEU A CA 1
ATOM 718 C C . LEU A 1 89 ? -14.308 1.506 6.389 1.00 85.38 89 LEU A C 1
ATOM 720 O O . LEU A 1 89 ? -13.361 2.238 6.686 1.00 85.38 89 LEU A O 1
ATOM 724 N N . PRO A 1 90 ? -14.430 0.262 6.886 1.00 85.12 90 PRO A N 1
ATOM 725 C CA . PRO A 1 90 ? -13.505 -0.261 7.876 1.00 85.12 90 PRO A CA 1
ATOM 726 C C . PRO A 1 90 ? -12.092 -0.357 7.294 1.00 85.12 90 PRO A C 1
ATOM 728 O O . PRO A 1 90 ? -11.858 -1.033 6.291 1.00 85.12 90 PRO A O 1
ATOM 731 N N . VAL A 1 91 ? -11.143 0.298 7.959 1.00 87.38 91 VAL A N 1
ATOM 732 C CA . VAL A 1 91 ? -9.712 0.195 7.662 1.00 87.38 91 VAL A CA 1
ATOM 733 C C . VAL A 1 91 ? -9.147 -0.972 8.479 1.00 87.38 91 VAL A C 1
ATOM 735 O O . VAL A 1 91 ? -9.206 -0.919 9.710 1.00 87.38 91 VAL A O 1
ATOM 738 N N . PRO A 1 92 ? -8.602 -2.031 7.847 1.00 88.44 92 PRO A N 1
ATOM 739 C CA . PRO A 1 92 ? -7.989 -3.132 8.576 1.00 88.44 92 PRO A CA 1
ATOM 740 C C . PRO A 1 92 ? -6.846 -2.642 9.465 1.00 88.44 92 PRO A C 1
ATOM 742 O O . PRO A 1 92 ? -6.048 -1.790 9.070 1.00 88.44 92 PRO A O 1
ATOM 745 N N . LYS A 1 93 ? -6.748 -3.212 10.666 1.00 88.88 93 LYS A N 1
ATOM 746 C CA . LYS A 1 93 ? -5.618 -2.973 11.563 1.00 88.88 93 LYS A CA 1
ATOM 747 C C . LYS A 1 93 ? -4.346 -3.567 10.950 1.00 88.88 93 LYS A C 1
ATOM 749 O O . LYS A 1 93 ? -4.323 -4.751 10.617 1.00 88.88 93 LYS A O 1
ATOM 754 N N . LEU A 1 94 ? -3.290 -2.762 10.848 1.00 88.62 94 LEU A N 1
ATOM 755 C CA . LEU A 1 94 ? -1.967 -3.194 10.390 1.00 88.62 94 LEU A CA 1
ATOM 756 C C . LEU A 1 94 ? -0.976 -3.061 11.547 1.00 88.62 94 LEU A C 1
ATOM 758 O O . LEU A 1 94 ? -0.673 -1.952 11.985 1.00 88.62 94 LEU A O 1
ATOM 762 N N . GLY A 1 95 ? -0.493 -4.189 12.070 1.00 85.06 95 GLY A N 1
ATOM 763 C CA . GLY A 1 95 ? 0.354 -4.192 13.267 1.00 85.06 95 GLY A CA 1
ATOM 764 C C . GLY A 1 95 ? -0.369 -3.545 14.450 1.00 85.06 95 GLY A C 1
ATOM 765 O O . GLY A 1 95 ? -1.466 -3.969 14.806 1.00 85.06 95 GLY A O 1
ATOM 766 N N . ASP A 1 96 ? 0.215 -2.492 15.021 1.00 83.62 96 ASP A N 1
ATOM 767 C CA . ASP A 1 96 ? -0.384 -1.707 16.111 1.00 83.62 96 ASP A CA 1
ATOM 768 C C . ASP A 1 96 ? -1.193 -0.493 15.626 1.00 83.62 96 ASP A C 1
ATOM 770 O O . ASP A 1 96 ? -1.773 0.235 16.434 1.00 83.62 96 ASP A O 1
ATOM 774 N N . TYR A 1 97 ? -1.254 -0.267 14.312 1.00 83.75 97 TYR A N 1
ATOM 775 C CA . TYR A 1 97 ? -1.934 0.879 13.724 1.00 83.75 97 TYR A CA 1
ATOM 776 C C . TYR A 1 97 ? -3.374 0.532 13.366 1.00 83.75 97 TYR A C 1
ATOM 778 O O . TYR A 1 97 ? -3.652 -0.344 12.549 1.00 83.75 97 TYR A O 1
ATOM 786 N N . GLU A 1 98 ? -4.300 1.266 13.970 1.00 81.19 98 GLU A N 1
ATOM 787 C CA . GLU A 1 98 ? -5.734 1.146 13.747 1.00 81.19 98 GLU A CA 1
ATOM 788 C C . GLU A 1 98 ? -6.316 2.544 13.535 1.00 81.19 98 GLU A C 1
ATOM 790 O O . GLU A 1 98 ? -5.997 3.480 14.275 1.00 81.19 98 GLU A O 1
ATOM 795 N N . ILE A 1 99 ? -7.177 2.685 12.528 1.00 77.38 99 ILE A N 1
ATOM 796 C CA . ILE A 1 99 ? -7.965 3.897 12.316 1.00 77.38 99 ILE A CA 1
ATOM 797 C C . ILE A 1 99 ? -9.389 3.579 12.747 1.00 77.38 99 ILE A C 1
ATOM 799 O O . ILE A 1 99 ? -10.100 2.838 12.075 1.00 77.38 99 ILE A O 1
ATOM 803 N N . LYS A 1 100 ? -9.783 4.125 13.899 1.00 69.25 100 LYS A N 1
ATOM 804 C CA . LYS A 1 100 ? -11.157 4.054 14.399 1.00 69.25 100 LYS A CA 1
ATOM 805 C C . LYS A 1 100 ? -11.944 5.238 13.852 1.00 69.25 100 LYS A C 1
ATOM 807 O O . LYS A 1 100 ? -11.456 6.367 13.885 1.00 69.25 100 LYS A O 1
ATOM 812 N N . GLU A 1 101 ? -13.144 4.977 13.348 1.00 60.91 101 GLU A N 1
ATOM 813 C CA . GLU A 1 101 ? -14.079 6.037 12.971 1.00 60.91 101 GLU A CA 1
ATOM 814 C C . GLU A 1 101 ? -14.750 6.660 14.207 1.00 60.91 101 GLU A C 1
ATOM 816 O O . GLU A 1 101 ? -15.035 5.964 15.181 1.00 60.91 101 GLU A O 1
ATOM 821 N N . GLY A 1 102 ? -14.989 7.979 14.140 1.00 50.38 102 GLY A N 1
ATOM 822 C CA . GLY A 1 102 ? -15.534 8.845 15.201 1.00 50.38 102 GLY A CA 1
ATOM 823 C C . GLY A 1 102 ? -14.455 9.789 15.759 1.00 50.38 102 GLY A C 1
ATOM 824 O O . GLY A 1 102 ? -13.459 9.328 16.300 1.00 50.38 102 GLY A O 1
ATOM 825 N N . GLU A 1 103 ? -14.509 11.115 15.611 1.00 44.59 103 GLU A N 1
ATOM 826 C CA . GLU A 1 103 ? -15.674 12.006 15.714 1.00 44.59 103 GLU A CA 1
ATOM 827 C C . GLU A 1 103 ? -15.959 12.841 14.440 1.00 44.59 103 GLU A C 1
ATOM 829 O O . GLU A 1 103 ? -15.050 13.287 13.731 1.00 44.59 103 GLU A O 1
ATOM 834 N N . ASP A 1 104 ? -17.264 13.019 14.213 1.00 38.94 104 ASP A N 1
ATOM 835 C CA . ASP A 1 104 ? -17.994 13.966 13.359 1.00 38.94 104 ASP A CA 1
ATOM 836 C C . ASP A 1 104 ? -17.859 13.884 11.830 1.00 38.94 104 ASP A C 1
ATOM 838 O O . ASP A 1 104 ? -17.183 14.673 11.166 1.00 38.94 104 ASP A O 1
ATOM 842 N N . VAL A 1 105 ? -18.664 12.990 11.249 1.00 33.41 105 VAL A N 1
ATOM 843 C CA . VAL A 1 105 ? -19.437 13.327 10.046 1.00 33.41 105 VAL A CA 1
ATOM 844 C C . VAL A 1 105 ? -20.828 13.777 10.502 1.00 33.41 105 VAL A C 1
ATOM 846 O O . VAL A 1 105 ? -21.566 13.018 11.120 1.00 33.41 105 VAL A O 1
ATOM 849 N N . MET A 1 106 ? -21.106 15.055 10.260 1.00 30.91 106 MET A N 1
ATOM 850 C CA . MET A 1 106 ? -22.275 15.826 10.690 1.00 30.91 106 MET A CA 1
ATOM 851 C C . MET A 1 106 ? -23.607 15.098 10.438 1.00 30.91 106 MET A C 1
ATOM 853 O O . MET A 1 106 ? -23.859 14.653 9.315 1.00 30.91 106 MET A O 1
ATOM 857 N N . ALA A 1 107 ? -24.454 15.050 11.472 1.00 32.78 107 ALA A N 1
ATOM 858 C CA . ALA A 1 107 ? -25.911 15.046 11.326 1.00 32.78 107 ALA A CA 1
ATOM 859 C C . ALA A 1 107 ? -26.410 16.471 11.035 1.00 32.78 107 ALA A C 1
ATOM 861 O O . ALA A 1 107 ? -25.755 17.429 11.512 1.00 32.78 107 ALA A O 1
#

Organism: Nitrosococcus oceani (strain ATCC 19707 / BCRC 17464 / JCM 30415 / NCIMB 11848 / C-107) (NCBI:txid323261)

Radius of gyration: 20.21 Å; chains: 1; bounding box: 48×61×39 Å

Secondary structure (DSSP, 8-state):
---------S-HHHHHHHHHHHHHHHHHHHHHHHHHH-EEEE-SSSS-EEEE-TTSTT-EEEESSHHHHHHHHHHHHHHHHHHHHHHTPPPPPBTTB-----S----

InterPro domains:
  IPR035069 Antitoxin HicB/UPF0150 [SSF143100] (34-97)
  IPR049389 UPF0150 [PF21748] (32-92)